Protein AF-A0A1R3U2Z0-F1 (afdb_monomer)

Mean predicted aligned error: 4.16 Å

Nearest PDB str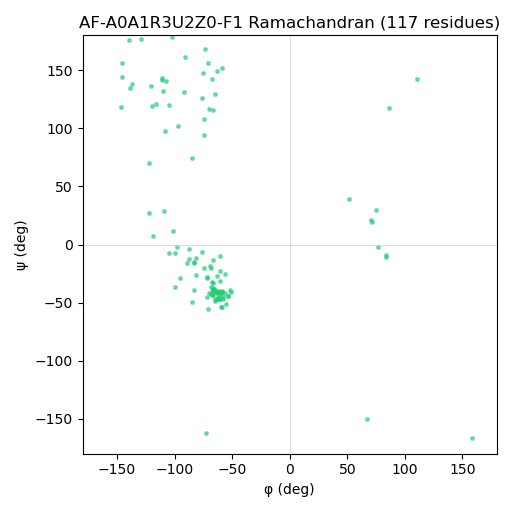uctures (foldseek):
  3jd1-assembly1_A  TM=9.221E-01  e=9.917E-08  Bos taurus
  1gtm-assembly1_A  TM=8.277E-01  e=3.109E-08  Pyrococcus furiosus DSM 3638
  8zne-assembly1_A  TM=8.693E-01  e=4.365E-07  Thermococcus profundus
  8sk8-assembly1_A  TM=8.639E-01  e=8.868E-07  Homo sapiens
  6jn9-assembly1_A  TM=7.696E-01  e=2.965E-07  Thermococcus profundus

Sequence (119 aa):
MAWMMVEFRRANPTDVVNARACVTGKPLSKGGIAGRTEATGRGVQFAIQSFLRDTRTVGLDGQRDLKGVSVIVQGFGNVGYHAAKFQSEEDGARITVVAERDGYVANTEGLPIEVLKQH

Secondary structure (DSSP, 8-state):
-HHHHHHHHHH-TT-TTTGGGS-SS--GGGT--TTTTTHHHHHHHHHHHHHHH-TTS-TBTTBSS-TT-EEEEE--SHHHHHHHHHHHHTS--EEEEEEETTEEEE-TT---HHHHTT-

Radius of gyration: 18.9 Å; Cα contacts (8 Å, |Δi|>4): 158; chains: 1; bounding box: 42×36×52 Å

Structure (mmCIF, N/CA/C/O backbone):
data_AF-A0A1R3U2Z0-F1
#
_entry.id   AF-A0A1R3U2Z0-F1
#
loop_
_atom_site.group_PDB
_atom_site.id
_atom_site.type_symbol
_atom_site.label_atom_id
_atom_site.label_alt_id
_atom_site.label_comp_id
_atom_site.label_asym_id
_atom_site.label_entity_id
_atom_site.label_seq_id
_atom_site.pdbx_PDB_ins_code
_atom_site.Cartn_x
_atom_site.Cartn_y
_atom_site.Cartn_z
_atom_site.occupancy
_atom_site.B_iso_or_equiv
_atom_site.auth_seq_id
_atom_site.auth_comp_id
_atom_site.auth_asym_id
_atom_site.auth_atom_id
_atom_site.pdbx_PDB_model_num
ATOM 1 N N . MET A 1 1 ? 5.948 -3.724 -17.340 1.00 88.88 1 MET A N 1
ATOM 2 C CA . MET A 1 1 ? 6.936 -2.652 -17.631 1.00 88.88 1 MET A CA 1
ATOM 3 C C . MET A 1 1 ? 8.133 -3.105 -18.470 1.00 88.88 1 MET A C 1
ATOM 5 O O . MET A 1 1 ? 8.640 -2.300 -19.235 1.00 88.88 1 MET A O 1
ATOM 9 N N . ALA A 1 2 ? 8.579 -4.368 -18.399 1.00 91.75 2 ALA A N 1
ATOM 10 C CA . ALA A 1 2 ? 9.743 -4.830 -19.174 1.00 91.75 2 ALA A CA 1
ATOM 11 C C . ALA A 1 2 ? 9.598 -4.670 -20.703 1.00 91.75 2 ALA A C 1
ATOM 13 O O . ALA A 1 2 ? 10.542 -4.239 -21.352 1.00 91.75 2 ALA A O 1
ATOM 14 N N . TRP A 1 3 ? 8.419 -4.965 -21.259 1.00 93.44 3 TRP A N 1
ATOM 15 C CA . TRP A 1 3 ? 8.128 -4.827 -22.692 1.00 93.44 3 TRP A CA 1
ATOM 16 C C . TRP A 1 3 ? 8.342 -3.404 -23.237 1.00 93.44 3 TRP A C 1
ATOM 18 O O . TRP A 1 3 ? 9.057 -3.237 -24.213 1.00 93.44 3 TRP A O 1
ATOM 28 N N . MET A 1 4 ? 7.841 -2.373 -22.548 1.00 93.50 4 MET A N 1
ATOM 29 C CA . MET A 1 4 ? 8.046 -0.964 -22.905 1.00 93.50 4 MET A CA 1
ATOM 30 C C . MET A 1 4 ? 9.530 -0.604 -23.000 1.00 93.50 4 MET A C 1
ATOM 32 O O . MET A 1 4 ? 9.931 0.079 -23.932 1.00 93.50 4 MET A O 1
ATOM 36 N N . MET A 1 5 ? 10.360 -1.096 -22.075 1.00 92.75 5 MET A N 1
ATOM 37 C CA . MET A 1 5 ? 11.810 -0.875 -22.129 1.00 92.75 5 MET A CA 1
ATOM 38 C C . MET A 1 5 ? 12.453 -1.564 -23.340 1.00 92.75 5 MET A C 1
ATOM 40 O O . MET A 1 5 ? 13.353 -1.000 -23.959 1.00 92.75 5 MET A O 1
ATOM 44 N N . VAL A 1 6 ? 11.988 -2.766 -23.695 1.00 91.56 6 VAL A N 1
ATOM 45 C CA . VAL A 1 6 ? 12.471 -3.488 -24.882 1.00 91.56 6 VAL A CA 1
ATOM 46 C C . VAL A 1 6 ? 12.104 -2.735 -26.157 1.00 91.56 6 VAL A C 1
ATOM 48 O O . VAL A 1 6 ? 12.984 -2.504 -26.983 1.00 91.56 6 VAL A O 1
ATOM 51 N N . GLU A 1 7 ? 10.850 -2.310 -26.297 1.00 93.88 7 GLU A N 1
ATOM 52 C CA . GLU A 1 7 ? 10.388 -1.586 -27.485 1.00 93.88 7 GLU A CA 1
ATOM 53 C C . GLU A 1 7 ? 11.027 -0.199 -27.603 1.00 93.88 7 GLU A C 1
ATOM 55 O O . GLU A 1 7 ? 11.503 0.170 -28.674 1.00 93.88 7 GLU A O 1
ATOM 60 N N . PHE A 1 8 ? 11.164 0.532 -26.493 1.00 92.12 8 PHE A N 1
ATOM 61 C CA . PHE A 1 8 ? 11.862 1.818 -26.486 1.00 92.12 8 PHE A CA 1
ATOM 62 C C . PHE A 1 8 ? 13.310 1.683 -26.970 1.00 92.12 8 PHE A C 1
ATOM 64 O O . PHE A 1 8 ? 13.768 2.466 -27.802 1.00 92.12 8 PHE A O 1
ATOM 71 N N . ARG A 1 9 ? 14.023 0.659 -26.485 1.00 90.25 9 ARG A N 1
ATOM 72 C CA . ARG A 1 9 ? 15.403 0.375 -26.890 1.00 90.25 9 ARG A CA 1
ATOM 73 C C . ARG A 1 9 ? 15.507 -0.062 -28.355 1.00 90.25 9 ARG A C 1
ATOM 75 O O . ARG A 1 9 ? 16.509 0.235 -28.993 1.00 90.25 9 ARG A O 1
ATOM 82 N N . ARG A 1 10 ? 14.505 -0.771 -28.888 1.00 91.44 10 ARG A N 1
ATOM 83 C CA . ARG A 1 10 ? 14.447 -1.148 -30.313 1.00 91.44 10 ARG A CA 1
ATOM 84 C C . ARG A 1 10 ? 14.273 0.073 -31.211 1.00 91.44 10 ARG A C 1
ATOM 86 O O . ARG A 1 10 ? 14.954 0.168 -32.224 1.00 91.44 10 ARG A O 1
ATOM 93 N N . ALA A 1 11 ? 13.399 0.998 -30.821 1.00 91.44 11 ALA A N 1
ATOM 94 C CA . ALA A 1 11 ? 13.142 2.222 -31.573 1.00 91.44 11 ALA A CA 1
ATOM 95 C C . ALA A 1 11 ? 14.298 3.239 -31.492 1.00 91.44 11 ALA A C 1
ATOM 97 O O . ALA A 1 11 ? 14.501 4.000 -32.432 1.00 91.44 11 ALA A O 1
ATOM 98 N N . ASN A 1 12 ? 15.072 3.238 -30.398 1.00 88.56 12 ASN A N 1
ATOM 99 C CA . ASN A 1 12 ? 16.156 4.196 -30.148 1.00 88.56 12 ASN A CA 1
ATOM 100 C C . ASN A 1 12 ? 17.503 3.475 -29.944 1.00 88.56 12 ASN A C 1
ATOM 102 O O . ASN A 1 12 ? 18.020 3.437 -28.825 1.00 88.56 12 ASN A O 1
ATOM 106 N N . PRO A 1 13 ? 18.092 2.879 -30.998 1.00 85.31 13 PRO A N 1
ATOM 107 C CA . PRO A 1 13 ? 19.280 2.034 -30.864 1.00 85.31 13 PRO A CA 1
ATOM 108 C C . PRO A 1 13 ? 20.556 2.803 -30.480 1.00 85.31 13 PRO A C 1
ATOM 110 O O . PRO A 1 13 ? 21.516 2.189 -30.019 1.00 85.31 13 PRO A O 1
ATOM 113 N N . THR A 1 14 ? 20.582 4.126 -30.663 1.00 89.50 14 THR A N 1
ATOM 114 C CA . THR A 1 14 ? 21.740 4.987 -30.374 1.00 89.50 14 THR A CA 1
ATOM 115 C C . THR A 1 14 ? 21.861 5.3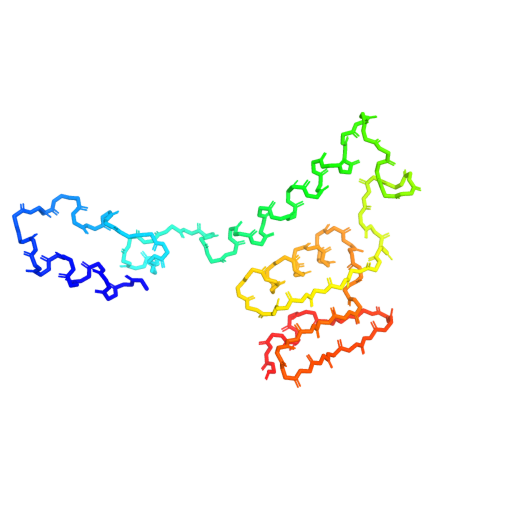67 -28.897 1.00 89.50 14 THR A C 1
ATOM 117 O O . THR A 1 14 ? 22.974 5.584 -28.419 1.00 89.50 14 THR A O 1
ATOM 120 N N . ASP A 1 15 ? 20.757 5.396 -28.143 1.00 79.56 15 ASP A N 1
ATOM 121 C CA . ASP A 1 15 ? 20.772 5.660 -26.699 1.00 79.56 15 ASP A CA 1
ATOM 122 C C . ASP A 1 15 ? 21.040 4.366 -25.917 1.00 79.56 15 ASP A C 1
ATOM 124 O O . ASP A 1 15 ? 20.163 3.748 -25.314 1.00 79.56 15 ASP A O 1
ATOM 128 N N . VAL A 1 16 ? 22.292 3.916 -25.951 1.00 74.31 16 VAL A N 1
ATOM 129 C CA . VAL A 1 16 ? 22.703 2.660 -25.304 1.00 74.31 16 VAL A CA 1
ATOM 130 C C . VAL A 1 16 ? 22.727 2.783 -23.774 1.00 74.31 16 VAL A C 1
ATOM 132 O O . VAL A 1 16 ? 22.520 1.790 -23.071 1.00 74.31 16 VAL A O 1
ATOM 135 N N . VAL A 1 17 ? 22.967 3.991 -23.254 1.00 77.69 17 VAL A N 1
ATOM 136 C CA . VAL A 1 17 ? 23.215 4.240 -21.826 1.00 77.69 17 VAL A CA 1
ATOM 137 C C . VAL A 1 17 ? 21.904 4.391 -21.055 1.00 77.69 17 VAL A C 1
ATOM 139 O O . VAL A 1 17 ? 21.707 3.707 -20.048 1.00 77.69 17 VAL A O 1
ATOM 142 N N . ASN A 1 18 ? 20.978 5.225 -21.539 1.00 83.94 18 ASN A N 1
ATOM 143 C CA . ASN A 1 18 ? 19.788 5.615 -20.783 1.00 83.94 18 ASN A CA 1
ATOM 144 C C . ASN A 1 18 ? 18.498 4.944 -21.260 1.00 83.94 18 ASN A C 1
ATOM 146 O O . ASN A 1 18 ? 17.500 5.004 -20.542 1.00 83.94 18 ASN A O 1
ATOM 150 N N . ALA A 1 19 ? 18.498 4.198 -22.373 1.00 86.44 19 ALA A N 1
ATOM 151 C CA . ALA A 1 19 ? 17.287 3.512 -22.842 1.00 86.44 19 ALA A CA 1
ATOM 152 C C . ALA A 1 19 ? 16.655 2.571 -21.801 1.00 86.44 19 ALA A C 1
ATOM 154 O O . ALA A 1 19 ? 15.450 2.333 -21.821 1.00 86.44 19 ALA A O 1
ATOM 155 N N . ARG A 1 20 ? 17.432 2.044 -20.844 1.00 86.56 20 ARG A N 1
ATOM 156 C CA . ARG A 1 20 ? 16.895 1.223 -19.741 1.00 86.56 20 ARG A CA 1
ATOM 157 C C . ARG A 1 20 ? 16.162 2.040 -18.670 1.00 86.56 20 ARG A C 1
ATOM 159 O O . ARG A 1 20 ? 15.375 1.464 -17.913 1.00 86.56 20 ARG A O 1
ATOM 166 N N . ALA A 1 21 ? 16.412 3.342 -18.585 1.00 91.75 21 ALA A N 1
ATOM 167 C CA . ALA A 1 21 ? 15.814 4.264 -17.622 1.00 91.75 21 ALA A CA 1
ATOM 168 C C . ALA A 1 21 ? 14.482 4.872 -18.100 1.00 91.75 21 A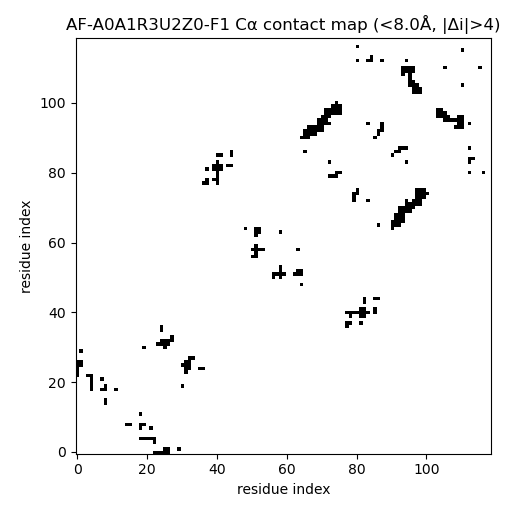LA A C 1
ATOM 170 O O . ALA A 1 21 ? 13.819 5.539 -17.314 1.00 91.75 21 ALA A O 1
ATOM 171 N N . CYS A 1 22 ? 14.039 4.588 -19.332 1.00 92.88 22 CYS A N 1
ATOM 172 C CA . CYS A 1 22 ? 12.814 5.158 -19.910 1.00 92.88 22 CYS A CA 1
ATOM 173 C C . CYS A 1 22 ? 11.521 4.834 -19.135 1.00 92.88 22 CYS A C 1
ATOM 175 O O . CYS A 1 22 ? 10.529 5.545 -19.259 1.00 92.88 22 CYS A O 1
ATOM 177 N N . VAL A 1 23 ? 11.511 3.756 -18.340 1.00 94.56 23 VAL A N 1
ATOM 178 C CA . VAL A 1 23 ? 10.343 3.312 -17.567 1.00 94.56 23 VAL A CA 1
ATOM 179 C C . VAL A 1 23 ? 10.760 2.691 -16.233 1.00 94.56 23 VAL A C 1
ATOM 181 O O . VAL A 1 23 ? 11.774 1.992 -16.139 1.00 94.56 23 VAL A O 1
ATOM 184 N N . THR A 1 24 ? 9.967 2.902 -15.182 1.00 94.69 24 THR A N 1
ATOM 185 C CA . THR A 1 24 ? 10.166 2.296 -13.850 1.00 94.69 24 THR A CA 1
ATOM 186 C C . THR A 1 24 ? 9.197 1.128 -13.616 1.00 94.69 24 THR A C 1
ATOM 188 O O . THR A 1 24 ? 8.442 0.752 -14.508 1.00 94.69 24 THR A O 1
ATOM 191 N N . GLY A 1 25 ? 9.264 0.454 -12.461 1.00 93.19 25 GLY A N 1
ATOM 192 C CA . GLY A 1 25 ? 8.418 -0.726 -12.193 1.00 93.19 25 GLY A CA 1
ATOM 193 C C . GLY A 1 25 ? 8.793 -1.966 -13.014 1.00 93.19 25 GLY A C 1
ATOM 194 O O . GLY A 1 25 ? 7.968 -2.849 -13.244 1.00 93.19 25 GLY A O 1
ATOM 195 N N . LYS A 1 26 ? 10.031 -2.021 -13.517 1.00 94.88 26 LYS A N 1
ATOM 196 C CA . LYS A 1 26 ? 10.587 -3.194 -14.202 1.00 94.88 26 LYS A CA 1
ATOM 197 C C . LYS A 1 26 ? 10.848 -4.325 -13.191 1.00 94.88 26 LYS A C 1
ATOM 199 O O . LYS A 1 26 ? 11.078 -4.029 -12.022 1.00 94.88 26 LYS A O 1
ATOM 204 N N . PRO A 1 27 ? 10.881 -5.597 -13.626 1.00 93.25 27 PRO A N 1
ATOM 205 C CA . PRO A 1 27 ? 11.394 -6.688 -12.800 1.00 93.25 27 PRO A CA 1
ATOM 206 C C . PRO A 1 27 ? 12.852 -6.448 -12.392 1.00 93.25 27 PRO A C 1
ATOM 208 O O . PRO A 1 27 ? 13.610 -5.835 -13.150 1.00 93.25 27 PRO A O 1
ATOM 211 N N . LEU A 1 28 ? 13.266 -6.993 -11.246 1.00 93.38 28 LEU A N 1
ATOM 212 C CA . LEU A 1 28 ? 14.645 -6.889 -10.744 1.00 93.38 28 LEU A CA 1
ATOM 213 C C . LEU A 1 28 ? 15.680 -7.345 -11.780 1.00 93.38 28 LEU A C 1
ATOM 215 O O . LEU A 1 28 ? 16.631 -6.624 -12.068 1.00 93.38 28 LEU A O 1
ATOM 219 N N . SER A 1 29 ? 15.420 -8.469 -12.454 1.00 93.19 29 SER A N 1
ATOM 220 C CA . SER A 1 29 ? 16.275 -9.018 -13.521 1.00 93.19 29 SER A CA 1
ATOM 221 C C . SER A 1 29 ? 16.455 -8.097 -14.738 1.00 93.19 29 SER A C 1
ATOM 223 O O . SER A 1 29 ? 17.275 -8.371 -15.614 1.00 93.19 29 SER A O 1
ATOM 225 N N . LYS A 1 30 ? 15.686 -7.005 -14.827 1.00 90.81 30 LYS A N 1
ATOM 226 C CA . LYS A 1 30 ? 15.694 -6.031 -15.926 1.00 90.81 30 LYS A CA 1
ATOM 227 C C . LYS A 1 30 ? 15.993 -4.604 -15.444 1.00 90.81 30 LYS A C 1
ATOM 229 O O . LYS A 1 30 ? 15.567 -3.642 -16.085 1.00 90.81 30 LYS A O 1
ATOM 234 N N . GLY A 1 31 ? 16.713 -4.458 -14.330 1.00 90.19 31 GLY A N 1
ATOM 235 C CA . GLY A 1 31 ? 17.072 -3.152 -13.761 1.00 90.19 31 GLY A CA 1
ATOM 236 C C . GLY A 1 31 ? 15.902 -2.460 -13.060 1.00 90.19 31 GLY A C 1
ATOM 237 O O . GLY A 1 31 ? 15.777 -1.236 -13.102 1.00 90.19 31 GLY A O 1
ATOM 238 N N . GLY A 1 32 ? 14.978 -3.249 -12.511 1.00 92.94 32 GLY A N 1
ATOM 239 C CA . GLY A 1 32 ? 14.009 -2.786 -11.524 1.00 92.94 32 GLY A CA 1
ATOM 240 C C . GLY A 1 32 ? 14.653 -2.555 -10.161 1.00 92.94 32 GLY A C 1
ATOM 241 O O . GLY A 1 32 ? 15.776 -2.988 -9.921 1.00 92.94 32 GLY A O 1
ATOM 242 N N . ILE A 1 33 ? 13.916 -1.906 -9.264 1.00 95.56 33 ILE A N 1
ATOM 243 C CA . ILE A 1 33 ? 14.336 -1.678 -7.879 1.00 95.56 33 ILE A CA 1
ATOM 244 C C . ILE A 1 33 ? 13.517 -2.566 -6.939 1.00 95.56 33 ILE A C 1
ATOM 246 O O . ILE A 1 33 ? 12.319 -2.767 -7.163 1.00 95.56 33 ILE A O 1
ATOM 250 N N . ALA A 1 34 ? 14.168 -3.115 -5.912 1.00 95.62 34 ALA A N 1
ATOM 251 C CA . ALA A 1 34 ? 13.492 -3.871 -4.860 1.00 95.62 34 ALA A CA 1
ATOM 252 C C . ALA A 1 34 ? 12.521 -2.957 -4.111 1.00 95.62 34 ALA A C 1
ATOM 254 O O . ALA A 1 34 ? 12.735 -1.747 -4.041 1.00 95.62 34 ALA A O 1
ATOM 255 N N . GLY A 1 35 ? 11.422 -3.506 -3.604 1.00 93.62 35 GLY A N 1
ATOM 256 C CA . GLY A 1 35 ? 10.423 -2.689 -2.925 1.00 93.62 35 GLY A CA 1
ATOM 257 C C . GLY A 1 35 ? 9.414 -2.010 -3.853 1.00 93.62 35 GLY A C 1
ATOM 258 O O . GLY A 1 35 ? 8.447 -1.429 -3.375 1.00 93.62 35 GLY A O 1
ATOM 259 N N . ARG A 1 36 ? 9.615 -2.001 -5.183 1.00 96.06 36 ARG A N 1
ATOM 260 C CA . ARG A 1 36 ? 8.804 -1.139 -6.065 1.00 96.06 36 ARG A CA 1
ATOM 261 C C . ARG A 1 36 ? 7.335 -1.541 -6.145 1.00 96.06 36 ARG A C 1
ATOM 263 O O . ARG A 1 36 ? 6.504 -0.654 -6.362 1.00 96.06 36 ARG A O 1
ATOM 270 N N . THR A 1 37 ? 7.032 -2.832 -6.038 1.00 94.19 37 THR A N 1
ATOM 271 C CA . THR A 1 37 ? 5.663 -3.360 -6.146 1.00 94.19 37 THR A CA 1
ATOM 272 C C . THR A 1 37 ? 4.830 -2.915 -4.947 1.00 94.19 37 THR A C 1
ATOM 274 O O . THR A 1 37 ? 3.709 -2.438 -5.103 1.00 94.19 37 THR A O 1
ATOM 277 N N . GLU A 1 38 ? 5.434 -2.981 -3.768 1.00 96.19 38 GLU A N 1
ATOM 278 C CA . GLU A 1 38 ? 4.850 -2.670 -2.473 1.00 96.19 38 GLU A CA 1
ATOM 279 C C . GLU A 1 38 ? 4.992 -1.196 -2.065 1.00 96.19 38 GLU A C 1
ATOM 281 O O . GLU A 1 38 ? 4.258 -0.728 -1.195 1.00 96.19 38 GLU A O 1
ATOM 286 N N . ALA A 1 39 ? 5.876 -0.438 -2.726 1.00 96.81 39 ALA A N 1
ATOM 287 C CA . ALA A 1 39 ? 6.235 0.938 -2.372 1.00 96.81 39 ALA A CA 1
ATOM 288 C C . ALA A 1 39 ? 5.031 1.865 -2.179 1.00 96.81 39 ALA A C 1
ATOM 290 O O . ALA A 1 39 ? 5.022 2.678 -1.259 1.00 96.81 39 ALA A O 1
ATOM 291 N N . THR A 1 40 ? 4.011 1.764 -3.033 1.00 97.00 40 THR A N 1
ATOM 292 C CA . THR A 1 40 ? 2.837 2.641 -2.929 1.00 97.00 40 THR A CA 1
ATOM 293 C C . THR A 1 40 ? 1.997 2.305 -1.696 1.00 97.00 40 THR A C 1
ATOM 295 O O . THR A 1 40 ? 1.601 3.219 -0.981 1.00 97.00 40 THR A O 1
ATOM 298 N N . GLY A 1 41 ? 1.791 1.018 -1.392 1.00 97.06 41 GLY A N 1
ATOM 299 C CA . GLY A 1 41 ? 1.109 0.599 -0.162 1.00 97.06 41 GLY A CA 1
ATOM 300 C C . GLY A 1 41 ? 1.898 0.981 1.094 1.00 97.06 41 GLY A C 1
ATOM 301 O O . GLY A 1 41 ? 1.323 1.477 2.059 1.00 97.06 41 GLY A O 1
ATOM 302 N N . ARG A 1 42 ? 3.231 0.860 1.044 1.00 97.56 42 ARG A N 1
ATOM 303 C CA . ARG A 1 42 ? 4.130 1.324 2.113 1.00 97.56 42 ARG A CA 1
ATOM 304 C C . ARG A 1 42 ? 4.050 2.838 2.327 1.00 97.56 42 ARG A C 1
ATOM 306 O O . ARG A 1 42 ? 4.039 3.307 3.457 1.00 97.56 42 ARG A O 1
ATOM 313 N N . GLY A 1 43 ? 3.963 3.612 1.247 1.00 98.00 43 GLY A N 1
ATOM 314 C CA . GLY A 1 43 ? 3.799 5.063 1.322 1.00 98.00 43 GLY A CA 1
ATOM 315 C C . GLY A 1 43 ? 2.501 5.476 2.022 1.00 98.00 43 GLY A C 1
ATOM 316 O O . GLY A 1 43 ? 2.523 6.396 2.834 1.00 98.00 43 GLY A O 1
ATOM 317 N N . VAL A 1 44 ? 1.395 4.766 1.763 1.00 97.75 44 VAL A N 1
ATOM 318 C CA . VAL A 1 44 ? 0.116 4.976 2.469 1.00 97.75 44 VAL A CA 1
ATOM 319 C C . VAL A 1 44 ? 0.277 4.727 3.968 1.00 97.75 44 VAL A C 1
ATOM 321 O O . VAL A 1 44 ? -0.128 5.569 4.766 1.00 97.75 44 VAL A O 1
ATOM 324 N N . GLN A 1 45 ? 0.925 3.622 4.347 1.00 96.88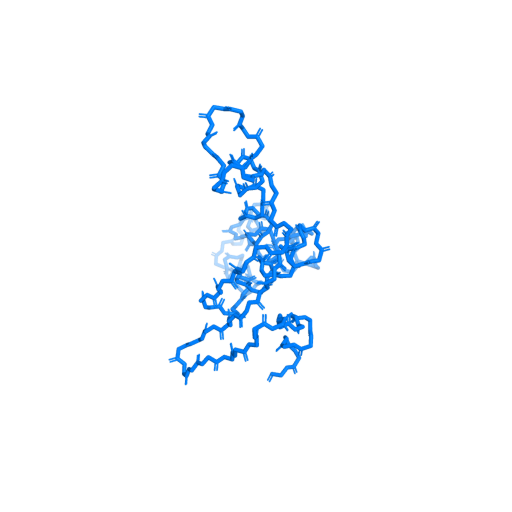 45 GLN A N 1
ATOM 325 C CA . GLN A 1 45 ? 1.220 3.305 5.746 1.00 96.88 45 GLN A CA 1
ATOM 326 C C . GLN A 1 45 ? 1.986 4.450 6.426 1.00 96.88 45 GLN A C 1
ATOM 328 O O . GLN A 1 45 ? 1.569 4.957 7.465 1.00 96.88 45 GLN A O 1
ATOM 333 N N . PHE A 1 46 ? 3.075 4.913 5.807 1.00 97.62 46 PHE A N 1
ATOM 334 C CA . PHE A 1 46 ? 3.880 6.003 6.355 1.00 97.62 46 PHE A CA 1
ATOM 335 C C . PHE A 1 46 ? 3.109 7.316 6.456 1.00 97.62 46 PHE A C 1
ATOM 337 O O . PHE A 1 46 ? 3.226 7.995 7.470 1.00 97.62 46 PHE A O 1
ATOM 344 N N . ALA A 1 47 ? 2.289 7.659 5.462 1.00 97.31 47 ALA A N 1
ATOM 345 C CA . ALA A 1 47 ? 1.467 8.864 5.515 1.00 97.31 47 ALA A CA 1
ATOM 346 C C . ALA A 1 47 ? 0.486 8.833 6.701 1.00 97.31 47 ALA A C 1
ATOM 348 O O . ALA A 1 47 ? 0.378 9.818 7.434 1.00 97.31 47 ALA A O 1
ATOM 349 N N . ILE A 1 48 ? -0.173 7.692 6.932 1.00 96.12 48 ILE A N 1
ATOM 350 C CA . ILE A 1 48 ? -1.083 7.511 8.071 1.00 96.12 48 ILE A CA 1
ATOM 351 C C . ILE A 1 48 ? -0.309 7.589 9.392 1.00 96.12 48 ILE A C 1
ATOM 353 O O . ILE A 1 48 ? -0.697 8.338 10.287 1.00 96.12 48 ILE A O 1
ATOM 357 N N . GLN A 1 49 ? 0.826 6.894 9.507 1.00 95.25 49 GLN A N 1
ATOM 358 C CA . GLN A 1 49 ? 1.680 6.962 10.696 1.00 95.25 49 GLN A CA 1
ATOM 359 C C . GLN A 1 49 ? 2.164 8.391 10.980 1.00 95.25 49 GLN A C 1
ATOM 361 O O . GLN A 1 49 ? 2.164 8.814 12.135 1.00 95.25 49 GLN A O 1
ATOM 366 N N . SER A 1 50 ? 2.563 9.148 9.954 1.00 96.12 50 SER A N 1
ATOM 367 C CA . SER A 1 50 ? 2.977 10.546 10.099 1.00 96.12 50 SER A CA 1
ATOM 368 C C . SER A 1 50 ? 1.839 11.418 10.620 1.00 96.12 50 SER A C 1
ATOM 370 O O . SER A 1 50 ? 2.066 12.209 11.530 1.00 96.12 50 SER A O 1
ATOM 372 N N . PHE A 1 51 ? 0.620 11.248 10.101 1.00 96.12 51 PHE A N 1
ATOM 373 C CA . PHE A 1 51 ? -0.550 11.979 10.587 1.00 96.12 51 PHE A CA 1
ATOM 374 C C . PHE A 1 51 ? -0.875 11.644 12.048 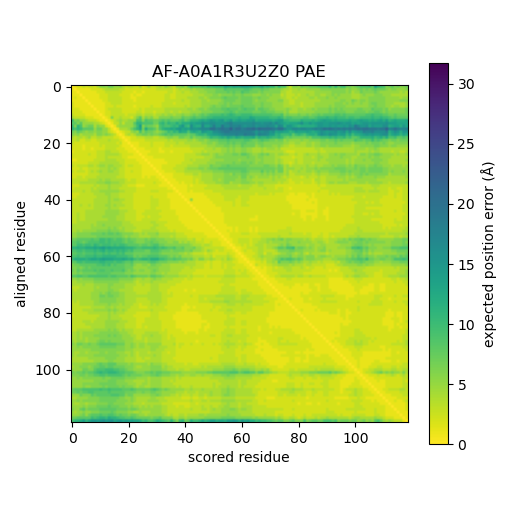1.00 96.12 51 PHE A C 1
ATOM 376 O O . PHE A 1 51 ? -1.095 12.550 12.853 1.00 96.12 51 PHE A O 1
ATOM 383 N N . LEU A 1 52 ? -0.882 10.356 12.400 1.00 95.38 52 LEU A N 1
ATOM 384 C CA . LEU A 1 52 ? -1.239 9.903 13.743 1.00 95.38 52 LEU A CA 1
ATOM 385 C C . LEU A 1 52 ? -0.199 10.309 14.791 1.00 95.38 52 LEU A C 1
ATOM 387 O O . LEU A 1 52 ? -0.575 10.670 15.902 1.00 95.38 52 LEU A O 1
ATOM 391 N N . ARG A 1 53 ? 1.094 10.292 14.447 1.00 93.31 53 ARG A N 1
ATOM 392 C CA . ARG A 1 53 ? 2.195 10.627 15.369 1.00 93.31 53 ARG A CA 1
ATOM 393 C C . ARG A 1 53 ? 2.462 12.127 15.501 1.00 93.31 53 ARG A C 1
ATOM 395 O O . ARG A 1 53 ? 3.148 12.527 16.439 1.00 93.31 53 ARG A O 1
ATOM 402 N N . ASP A 1 54 ? 1.958 12.954 14.587 1.00 95.19 54 ASP A N 1
ATOM 403 C CA . ASP A 1 54 ? 2.097 14.407 14.680 1.00 95.19 54 ASP A CA 1
ATOM 404 C C . ASP A 1 54 ? 1.236 14.956 15.828 1.00 95.19 54 ASP A C 1
ATOM 406 O O . ASP A 1 54 ? 0.007 14.882 15.814 1.00 95.19 54 ASP A O 1
ATOM 410 N N . THR A 1 55 ? 1.886 15.541 16.835 1.00 92.75 55 THR A N 1
ATOM 411 C CA . THR A 1 55 ? 1.229 16.086 18.032 1.00 92.75 55 THR A CA 1
ATOM 412 C C . THR A 1 55 ? 0.342 17.296 17.745 1.00 92.75 55 THR A C 1
ATOM 414 O O . THR A 1 55 ? -0.461 17.675 18.595 1.00 92.75 55 THR A O 1
ATOM 417 N N . ARG A 1 56 ? 0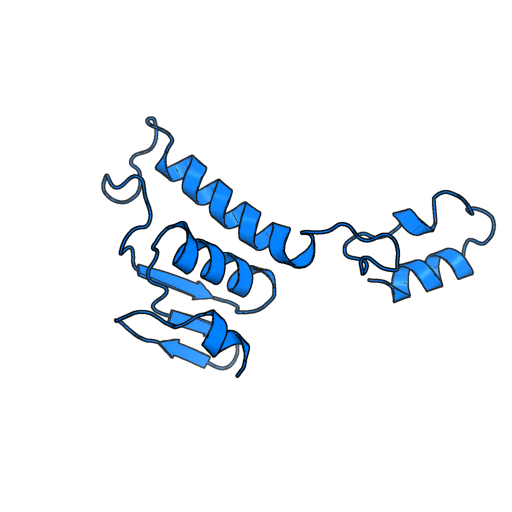.452 17.895 16.554 1.00 94.62 56 ARG A N 1
ATOM 418 C CA . ARG A 1 56 ? -0.385 19.018 16.106 1.00 94.62 56 ARG A CA 1
ATOM 419 C C . ARG A 1 56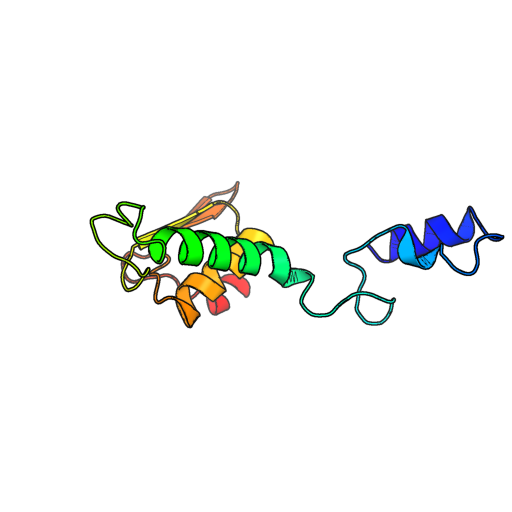 ? -1.729 18.566 15.534 1.00 94.62 56 ARG A C 1
ATOM 421 O O . ARG A 1 56 ? -2.613 19.399 15.359 1.00 94.62 56 ARG A O 1
ATOM 428 N N . THR A 1 57 ? -1.895 17.281 15.214 1.00 93.06 57 THR A N 1
ATOM 429 C CA . THR A 1 57 ? -3.165 16.725 14.724 1.00 93.06 57 THR A CA 1
ATOM 430 C C . THR A 1 57 ? -4.004 16.214 15.893 1.00 93.06 57 THR A C 1
ATOM 432 O O . THR A 1 57 ? -3.487 15.914 16.971 1.00 93.06 57 THR A O 1
ATOM 435 N N . VAL A 1 58 ? -5.308 16.041 15.683 1.00 90.12 58 VAL A N 1
ATOM 436 C CA . VAL A 1 58 ? -6.205 15.408 16.669 1.00 90.12 58 VAL A CA 1
ATOM 437 C C . VAL A 1 58 ? -6.064 13.879 16.725 1.00 90.12 58 VAL A C 1
ATOM 439 O O . VAL A 1 58 ? -6.634 13.244 17.608 1.00 90.12 58 VAL A O 1
ATOM 442 N N . GLY A 1 59 ? -5.272 13.289 15.821 1.00 91.44 59 GLY A N 1
ATOM 443 C CA . GLY A 1 59 ? -5.177 11.841 15.661 1.00 91.44 59 GLY A CA 1
ATOM 444 C C . GLY A 1 59 ? -6.485 11.252 15.136 1.00 91.44 59 GLY A C 1
ATOM 445 O O . GLY A 1 59 ? -7.224 11.921 14.412 1.00 91.44 59 GLY A O 1
ATOM 446 N N . LEU A 1 60 ? -6.763 10.006 15.507 1.00 91.31 60 LEU A N 1
ATOM 447 C CA . LEU A 1 60 ? -8.033 9.337 15.238 1.00 91.31 60 LEU A CA 1
ATOM 448 C C . LEU A 1 60 ? -8.795 9.199 16.560 1.00 91.31 60 LEU A C 1
ATOM 450 O O . LEU A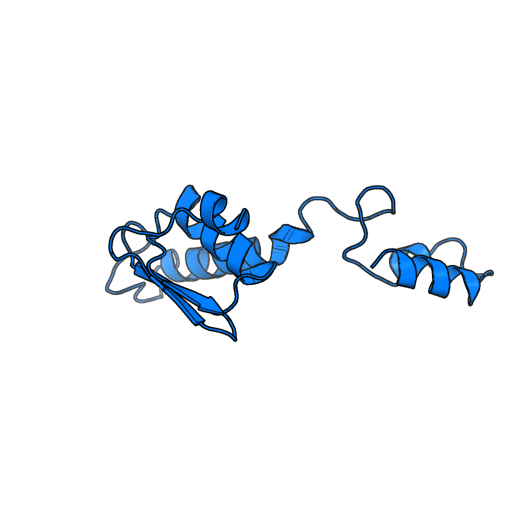 1 60 ? -8.473 8.331 17.361 1.00 91.31 60 LEU A O 1
ATOM 454 N N . ASP A 1 61 ? -9.726 10.112 16.840 1.00 87.62 61 ASP A N 1
ATOM 455 C CA . ASP A 1 61 ? -10.446 10.180 18.126 1.00 87.62 61 ASP A CA 1
ATOM 456 C C . ASP A 1 61 ? -9.511 10.184 19.355 1.00 87.62 61 ASP A C 1
ATOM 458 O O . ASP A 1 61 ? -9.758 9.548 20.378 1.00 87.62 61 ASP A O 1
ATOM 462 N N . GLY A 1 62 ? -8.381 10.894 19.243 1.00 87.44 62 GLY A N 1
ATOM 463 C CA . GLY A 1 62 ? -7.339 10.948 20.271 1.00 87.44 62 GLY A CA 1
ATOM 464 C C . GLY A 1 62 ? -6.340 9.783 20.239 1.00 87.44 62 GLY A C 1
ATOM 465 O O . GLY A 1 62 ? -5.307 9.867 20.908 1.00 87.44 62 GLY A O 1
ATOM 466 N N . GLN A 1 63 ? -6.579 8.738 19.438 1.00 90.62 63 GLN A N 1
ATOM 467 C CA . GLN A 1 63 ? -5.610 7.665 19.201 1.00 90.62 63 GLN A CA 1
ATOM 468 C C . GLN A 1 63 ? -4.485 8.106 18.256 1.00 90.62 63 GLN A C 1
ATOM 470 O O . GLN A 1 63 ? -4.667 8.918 17.344 1.00 90.62 63 GLN A O 1
ATOM 475 N N . ARG A 1 64 ? -3.296 7.543 18.498 1.00 93.81 64 ARG A N 1
ATOM 476 C CA . ARG A 1 64 ? -2.034 7.849 17.799 1.00 93.81 64 ARG A CA 1
ATOM 477 C C . ARG A 1 64 ? -1.443 6.632 17.075 1.00 93.81 64 ARG A C 1
ATOM 479 O O . ARG A 1 64 ? -0.333 6.703 16.550 1.00 93.81 64 ARG A O 1
ATOM 486 N N . ASP A 1 65 ? -2.189 5.533 17.041 1.00 93.31 65 ASP A N 1
ATOM 487 C CA . ASP A 1 65 ? -1.883 4.301 16.322 1.00 93.31 65 ASP A CA 1
ATOM 488 C C . ASP A 1 65 ? -3.166 3.737 15.683 1.00 93.31 65 ASP A C 1
ATOM 490 O O . ASP A 1 65 ? -4.241 4.323 15.822 1.00 93.31 65 ASP A O 1
ATOM 494 N N . LEU A 1 66 ? -3.037 2.646 14.924 1.00 95.06 66 LEU A N 1
ATOM 495 C CA . LEU A 1 66 ? -4.165 1.972 14.274 1.00 95.06 66 LEU A CA 1
ATOM 496 C C . LEU A 1 66 ? -4.619 0.715 15.027 1.00 95.06 66 LEU A C 1
ATOM 498 O O . LEU A 1 66 ? -5.397 -0.075 14.490 1.00 95.06 66 LEU A O 1
ATOM 502 N N . LYS A 1 67 ? -4.157 0.485 16.259 1.00 95.06 67 LYS A N 1
ATOM 503 C CA . LYS A 1 67 ? -4.364 -0.793 16.936 1.00 95.06 67 LYS A CA 1
ATOM 504 C C . LYS A 1 67 ? -5.844 -1.011 17.247 1.00 95.06 67 LYS A C 1
ATOM 506 O O . LYS A 1 67 ? -6.447 -0.300 18.044 1.00 95.06 67 LYS A O 1
ATOM 511 N N . GLY A 1 68 ? -6.433 -2.035 16.631 1.00 91.69 68 GLY A N 1
ATOM 512 C CA . GLY A 1 68 ? -7.857 -2.357 16.775 1.00 91.69 68 GLY A CA 1
ATOM 513 C C . GLY A 1 68 ? -8.804 -1.444 15.983 1.00 91.69 68 GLY A C 1
ATOM 514 O O . GLY A 1 68 ? -10.012 -1.704 15.957 1.00 91.69 68 GLY A O 1
ATOM 515 N N . VAL A 1 69 ? -8.272 -0.430 15.292 1.00 95.31 69 VAL A N 1
ATOM 516 C CA . VAL A 1 69 ? -9.035 0.443 14.394 1.00 95.31 69 VAL A CA 1
ATOM 517 C C . VAL A 1 69 ? -9.557 -0.381 13.224 1.00 95.31 69 VAL A C 1
ATOM 519 O O . VAL A 1 69 ? -8.807 -1.116 12.580 1.00 95.31 69 VAL A O 1
ATOM 522 N N . SER A 1 70 ? -10.853 -0.264 12.941 1.00 96.25 70 SER A N 1
ATOM 523 C CA . SER A 1 70 ? -11.462 -0.898 11.775 1.00 96.25 70 SER A CA 1
ATOM 524 C C . SER A 1 70 ? -11.124 -0.122 10.507 1.00 96.25 70 SER A C 1
ATOM 526 O O . SER A 1 70 ? -11.415 1.071 10.421 1.00 96.25 70 SER A O 1
ATOM 528 N N . VAL A 1 71 ? -10.576 -0.805 9.508 1.00 97.06 71 VAL A N 1
ATOM 529 C CA . VAL A 1 71 ? -10.223 -0.224 8.210 1.00 97.06 71 VAL A CA 1
ATOM 530 C C . VAL A 1 71 ? -10.973 -0.952 7.102 1.00 97.06 71 VAL A C 1
ATOM 532 O O . VAL A 1 71 ? -11.060 -2.180 7.084 1.00 97.06 71 VAL A O 1
ATOM 535 N N . ILE A 1 72 ? -11.500 -0.178 6.159 1.00 97.94 72 ILE A N 1
ATOM 536 C CA . ILE A 1 72 ? -12.135 -0.675 4.940 1.00 97.94 72 ILE A CA 1
ATOM 537 C C . ILE A 1 72 ? -11.221 -0.336 3.768 1.00 97.94 72 ILE A C 1
ATOM 539 O O . ILE A 1 72 ? -10.766 0.801 3.642 1.00 97.94 72 ILE A O 1
ATOM 543 N N . VAL A 1 73 ? -10.959 -1.315 2.905 1.00 97.88 73 VAL A N 1
ATOM 544 C CA . VAL A 1 73 ? -10.097 -1.154 1.731 1.00 97.88 73 VAL A CA 1
ATOM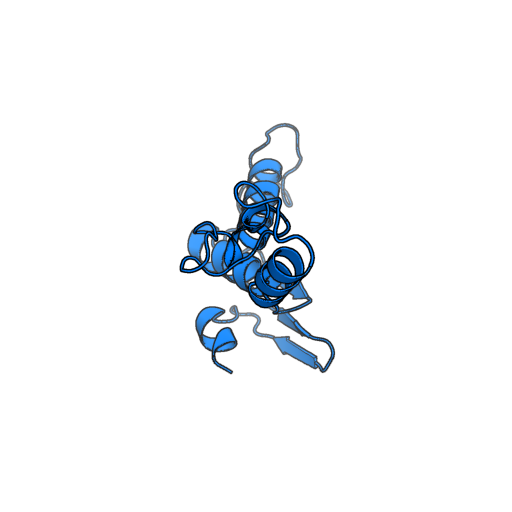 545 C C . VAL A 1 73 ? -10.926 -1.349 0.472 1.00 97.88 73 VAL A C 1
ATOM 547 O O . VAL A 1 73 ? -11.516 -2.405 0.260 1.00 97.88 73 VAL A O 1
ATOM 550 N N . GLN A 1 74 ? -10.965 -0.328 -0.380 1.00 97.75 74 GLN A N 1
ATOM 551 C CA . GLN A 1 74 ? -11.617 -0.393 -1.684 1.00 97.75 74 GLN A CA 1
ATOM 552 C C . GLN A 1 74 ? -10.552 -0.499 -2.782 1.00 97.75 74 GLN A C 1
ATOM 554 O O . GLN A 1 74 ? -9.686 0.364 -2.912 1.00 97.75 74 GLN A O 1
ATOM 559 N N . GLY A 1 75 ? -10.615 -1.587 -3.547 1.00 96.38 75 GLY A N 1
ATOM 560 C CA . GLY A 1 75 ? -9.609 -2.025 -4.507 1.00 96.38 75 GLY A CA 1
ATOM 561 C C . GLY A 1 75 ? -8.514 -2.870 -3.851 1.00 96.38 75 GLY A C 1
ATOM 562 O O . GLY A 1 75 ? -7.739 -2.380 -3.038 1.00 96.38 75 GLY A O 1
ATOM 563 N N . PHE A 1 76 ? -8.391 -4.130 -4.259 1.00 96.44 76 PHE A N 1
ATOM 564 C CA . PHE A 1 76 ? -7.436 -5.136 -3.782 1.00 96.44 76 PHE A CA 1
ATOM 565 C C . PHE A 1 76 ? -6.351 -5.481 -4.823 1.00 96.44 76 PHE A C 1
ATOM 567 O O . PHE A 1 76 ? -5.760 -6.567 -4.851 1.00 96.44 76 PHE A O 1
ATOM 574 N N . GLY A 1 77 ? -6.032 -4.506 -5.678 1.00 94.94 77 GLY A N 1
ATOM 575 C CA . GLY A 1 77 ? -4.854 -4.524 -6.544 1.00 94.94 77 GLY A CA 1
ATOM 576 C C . GLY A 1 77 ? -3.545 -4.294 -5.774 1.00 94.94 77 GLY A C 1
ATOM 577 O O . GLY A 1 77 ? -3.495 -4.389 -4.551 1.00 94.94 77 GLY A O 1
ATOM 578 N N . ASN A 1 78 ? -2.470 -3.930 -6.483 1.00 94.75 78 ASN A N 1
ATOM 579 C CA . ASN A 1 78 ? -1.143 -3.741 -5.872 1.00 94.75 78 ASN A CA 1
ATOM 580 C C . ASN A 1 78 ? -1.164 -2.772 -4.677 1.00 94.75 78 ASN A C 1
ATOM 582 O O . ASN A 1 78 ? -0.572 -3.057 -3.644 1.00 94.75 78 ASN A O 1
ATOM 586 N N . VAL A 1 79 ? -1.851 -1.633 -4.796 1.00 96.94 79 VAL A N 1
ATOM 587 C CA . VAL A 1 79 ? -1.850 -0.619 -3.730 1.00 96.94 79 VAL A CA 1
ATOM 588 C C . VAL A 1 79 ? -2.638 -1.094 -2.515 1.00 96.94 79 VAL A C 1
ATOM 590 O O . VAL A 1 79 ? -2.085 -1.126 -1.420 1.00 96.94 79 VAL A O 1
ATOM 593 N N . GLY A 1 80 ? -3.903 -1.473 -2.708 1.00 97.19 80 GLY A N 1
ATOM 594 C CA . GLY A 1 80 ? -4.784 -1.820 -1.598 1.00 97.19 80 GLY A CA 1
ATOM 595 C C . GLY A 1 80 ? -4.352 -3.081 -0.866 1.00 97.19 80 GLY A C 1
ATOM 596 O O . GLY A 1 80 ? -4.355 -3.078 0.358 1.00 97.19 80 GLY A O 1
ATOM 597 N N . TYR A 1 81 ? -3.869 -4.106 -1.578 1.00 97.56 81 TYR A N 1
ATOM 598 C CA . TYR A 1 81 ? -3.304 -5.298 -0.943 1.00 97.56 81 TYR A CA 1
ATOM 599 C C . TYR A 1 81 ? -2.117 -4.956 -0.032 1.00 97.56 81 TYR A C 1
ATOM 601 O O . TYR A 1 81 ? -2.128 -5.297 1.148 1.00 97.56 81 TYR A O 1
ATOM 609 N N . HIS A 1 82 ? -1.106 -4.249 -0.553 1.00 98.06 82 HIS A N 1
ATOM 610 C CA . HIS A 1 82 ? 0.080 -3.919 0.238 1.00 98.06 82 HIS A CA 1
ATOM 611 C C . HIS A 1 82 ? -0.244 -2.951 1.383 1.00 98.06 82 HIS A C 1
ATOM 613 O O . HIS A 1 82 ? 0.290 -3.110 2.476 1.00 98.06 82 HIS A O 1
ATOM 619 N N . ALA A 1 83 ? -1.145 -1.988 1.169 1.00 97.94 83 ALA A N 1
ATOM 620 C CA . ALA A 1 83 ? -1.609 -1.095 2.226 1.00 97.94 83 ALA A CA 1
ATOM 621 C C . ALA A 1 83 ? -2.345 -1.865 3.335 1.00 97.94 83 ALA A C 1
ATOM 623 O O . ALA A 1 83 ? -2.035 -1.662 4.505 1.00 97.94 83 ALA A O 1
ATOM 624 N N . ALA A 1 84 ? -3.267 -2.764 2.970 1.00 97.69 84 ALA A N 1
ATOM 625 C CA . ALA A 1 84 ? -4.008 -3.605 3.907 1.00 97.69 84 ALA A CA 1
ATOM 626 C C . ALA A 1 84 ? -3.064 -4.495 4.718 1.00 97.69 84 ALA A C 1
ATOM 628 O O . ALA A 1 84 ? -3.163 -4.526 5.939 1.00 97.69 84 ALA A O 1
ATOM 629 N N . LYS A 1 85 ? -2.115 -5.155 4.042 1.00 97.44 85 LYS A N 1
ATOM 630 C CA . LYS A 1 85 ? -1.136 -6.051 4.660 1.00 97.44 85 LYS A CA 1
ATOM 631 C C . LYS A 1 85 ? -0.271 -5.332 5.692 1.00 97.44 85 LYS A C 1
ATOM 633 O O . LYS A 1 85 ? -0.206 -5.765 6.837 1.00 97.44 85 LYS A O 1
ATOM 638 N N . PHE A 1 86 ? 0.368 -4.223 5.311 1.00 97.75 86 PHE A N 1
ATOM 639 C CA . PHE A 1 86 ? 1.239 -3.492 6.235 1.00 97.75 86 PHE A CA 1
ATOM 640 C C . PHE A 1 86 ? 0.457 -2.901 7.409 1.00 97.75 86 PHE A C 1
ATOM 642 O O . PHE A 1 86 ? 0.900 -3.006 8.548 1.00 97.75 86 PHE A O 1
ATOM 649 N N . GLN A 1 87 ? -0.733 -2.347 7.160 1.00 96.88 87 GLN A N 1
ATOM 650 C CA . GLN A 1 87 ? -1.574 -1.823 8.237 1.00 96.88 87 GLN A CA 1
ATOM 651 C C . GLN A 1 87 ? -2.042 -2.932 9.190 1.00 96.88 87 GLN A C 1
ATOM 653 O O . GLN A 1 87 ? -2.048 -2.723 10.401 1.00 96.88 87 GLN A O 1
ATOM 658 N N . SER A 1 88 ? -2.398 -4.117 8.682 1.00 96.75 88 SER A N 1
ATOM 659 C CA . SER A 1 88 ? -2.832 -5.224 9.540 1.00 96.75 88 SER A CA 1
ATOM 660 C C . SER A 1 88 ? -1.694 -5.854 10.334 1.00 96.75 88 SER A C 1
ATOM 662 O O . SER A 1 88 ? -1.848 -6.109 11.524 1.00 96.75 88 SER A O 1
ATOM 664 N N . GLU A 1 89 ? -0.560 -6.117 9.683 1.00 96.00 89 GLU A N 1
ATOM 665 C CA . GLU A 1 89 ? 0.546 -6.876 10.277 1.00 96.00 89 GLU A CA 1
ATOM 666 C C . GLU A 1 89 ? 1.462 -6.000 11.138 1.00 96.00 89 GLU A C 1
ATOM 668 O O . GLU A 1 89 ? 1.909 -6.441 12.195 1.00 96.00 89 GLU A O 1
ATOM 673 N N . GLU A 1 90 ? 1.745 -4.766 10.707 1.00 96.44 90 GLU A N 1
ATOM 674 C CA . GLU A 1 90 ? 2.710 -3.887 11.379 1.00 96.44 90 GLU A CA 1
ATOM 675 C C . GLU A 1 90 ? 2.033 -2.852 12.291 1.00 96.44 90 GLU A C 1
ATOM 677 O O . GLU A 1 90 ? 2.558 -2.560 13.366 1.00 96.44 90 GLU A O 1
ATOM 682 N N . ASP A 1 91 ? 0.871 -2.312 11.898 1.00 95.50 91 ASP A N 1
ATOM 683 C CA . ASP A 1 91 ? 0.192 -1.240 12.651 1.00 95.50 91 ASP A CA 1
ATOM 684 C C . ASP A 1 91 ? -0.953 -1.743 13.548 1.00 95.50 91 ASP A C 1
ATOM 686 O O . ASP A 1 91 ? -1.512 -0.977 14.336 1.00 95.50 91 ASP A O 1
ATOM 690 N N . GLY A 1 92 ? -1.305 -3.030 13.452 1.00 94.81 92 GLY A N 1
ATOM 691 C CA . GLY A 1 92 ? -2.372 -3.650 14.240 1.00 94.81 92 GLY A CA 1
ATOM 692 C C . GLY A 1 92 ? -3.786 -3.211 13.844 1.00 94.81 92 GLY A C 1
ATOM 693 O O . GLY A 1 92 ? -4.715 -3.357 14.645 1.00 94.81 92 GLY A O 1
ATOM 694 N N . ALA A 1 93 ? -3.953 -2.672 12.634 1.00 96.81 93 ALA A N 1
ATOM 695 C CA . ALA A 1 93 ? -5.254 -2.321 12.085 1.00 96.81 93 ALA A CA 1
ATOM 696 C C . ALA A 1 93 ? -6.088 -3.576 11.810 1.00 96.81 93 ALA A C 1
ATOM 698 O O . ALA A 1 93 ? -5.596 -4.596 11.326 1.00 96.81 93 ALA A O 1
ATOM 699 N N . ARG A 1 94 ? -7.392 -3.492 12.055 1.00 97.38 94 ARG A N 1
ATOM 700 C CA . ARG A 1 94 ? -8.330 -4.566 11.740 1.00 97.38 94 ARG A CA 1
ATOM 701 C C . ARG A 1 94 ? -8.996 -4.270 10.405 1.00 97.38 94 ARG A C 1
ATOM 703 O O . ARG A 1 94 ? -9.921 -3.465 10.337 1.00 97.38 94 ARG A O 1
ATOM 710 N N . ILE A 1 95 ? -8.546 -4.928 9.340 1.00 97.94 95 ILE A N 1
ATOM 711 C CA . ILE A 1 95 ? -9.179 -4.781 8.025 1.00 97.94 95 ILE A CA 1
ATOM 712 C C . ILE A 1 95 ? -10.503 -5.543 8.033 1.00 97.94 95 ILE A C 1
ATOM 714 O O . ILE A 1 95 ? -10.500 -6.770 8.052 1.00 97.94 95 ILE A O 1
ATOM 718 N N . THR A 1 96 ? -11.632 -4.842 8.053 1.00 98.12 96 THR A N 1
ATOM 719 C CA . THR A 1 96 ? -12.952 -5.472 8.210 1.00 98.12 96 THR A CA 1
ATOM 720 C C . THR A 1 96 ? -13.650 -5.729 6.887 1.00 98.12 96 THR A C 1
ATOM 722 O O . THR A 1 96 ? -14.439 -6.665 6.791 1.00 98.12 96 THR A O 1
ATOM 725 N N . VAL A 1 97 ? -13.376 -4.919 5.865 1.00 98.12 97 VAL A N 1
ATOM 726 C CA . VAL A 1 97 ? -13.998 -5.045 4.544 1.00 98.12 97 VAL A CA 1
ATOM 727 C C . VAL A 1 97 ? -12.954 -4.822 3.461 1.00 98.12 97 VAL A C 1
ATOM 729 O O . VAL A 1 97 ? -12.191 -3.856 3.516 1.00 98.12 97 VAL A O 1
ATOM 732 N N . VAL A 1 98 ? -12.962 -5.694 2.456 1.00 97.75 98 VAL A N 1
ATOM 733 C CA . VAL A 1 98 ? -12.250 -5.494 1.193 1.00 97.75 98 VAL A CA 1
ATOM 734 C C . VAL A 1 98 ? -13.281 -5.506 0.074 1.00 97.75 98 VAL A C 1
ATOM 736 O O . VAL A 1 98 ? -13.993 -6.492 -0.106 1.00 97.75 98 VAL A O 1
ATOM 739 N N . ALA A 1 99 ? -13.381 -4.398 -0.652 1.00 97.44 99 ALA A N 1
ATOM 740 C CA . ALA A 1 99 ? -14.319 -4.221 -1.751 1.00 97.44 99 ALA A CA 1
ATOM 741 C C . ALA A 1 99 ? -13.584 -4.153 -3.091 1.00 97.44 99 ALA A C 1
ATOM 743 O O . ALA A 1 99 ? -12.523 -3.545 -3.200 1.00 97.44 99 ALA A O 1
ATOM 744 N N . GLU A 1 100 ? -14.184 -4.730 -4.118 1.00 96.31 100 GLU A N 1
ATOM 745 C CA . GLU A 1 100 ? -13.759 -4.681 -5.510 1.00 96.31 100 GLU A CA 1
ATOM 746 C C . GLU A 1 100 ? -14.933 -4.267 -6.399 1.00 96.31 100 GLU A C 1
ATOM 748 O O . GLU A 1 100 ? -16.058 -4.076 -5.935 1.00 96.31 100 GLU A O 1
ATOM 753 N N . ARG A 1 101 ? -14.676 -4.112 -7.699 1.00 94.75 101 ARG A N 1
ATOM 754 C CA . ARG A 1 101 ? -15.718 -3.759 -8.676 1.00 94.75 101 ARG A CA 1
ATOM 755 C C . ARG A 1 101 ? -16.947 -4.680 -8.609 1.00 94.75 101 ARG A C 1
ATOM 757 O O . ARG A 1 101 ? -18.063 -4.194 -8.769 1.00 94.75 101 ARG A O 1
ATOM 764 N N . ASP A 1 102 ? -16.734 -5.977 -8.410 1.00 93.50 102 ASP A N 1
ATOM 765 C CA . ASP A 1 102 ? -17.778 -6.999 -8.558 1.00 93.50 102 ASP A CA 1
ATOM 766 C C . ASP A 1 102 ? -18.425 -7.410 -7.223 1.00 93.50 102 ASP A C 1
ATOM 768 O O . ASP A 1 102 ? -19.346 -8.224 -7.203 1.00 93.50 102 ASP A O 1
ATOM 772 N N . GLY A 1 103 ? -17.971 -6.853 -6.096 1.00 95.50 103 GLY A N 1
ATOM 773 C CA . GLY A 1 103 ? -18.500 -7.192 -4.778 1.00 95.50 103 GLY A CA 1
ATOM 774 C C . GLY A 1 103 ? -17.541 -6.860 -3.643 1.00 95.50 103 GLY A C 1
ATOM 775 O O . GLY A 1 103 ? -16.563 -6.141 -3.819 1.00 95.50 103 GLY A O 1
ATOM 776 N N . TYR A 1 104 ? -17.819 -7.384 -2.454 1.00 96.81 104 TYR A N 1
ATOM 777 C CA . TYR A 1 104 ? -16.966 -7.200 -1.286 1.00 96.81 104 TYR A CA 1
ATOM 778 C C . TYR A 1 104 ? -16.972 -8.441 -0.400 1.00 96.81 104 TYR A C 1
ATOM 780 O O . TYR A 1 104 ? -17.929 -9.214 -0.383 1.00 96.81 104 TYR A O 1
ATOM 788 N N . VAL A 1 105 ? -15.905 -8.592 0.375 1.00 96.69 105 VAL A N 1
ATOM 789 C CA . VAL A 1 105 ? -15.819 -9.532 1.491 1.00 96.69 105 VAL A CA 1
ATOM 790 C C . VAL A 1 105 ? -15.771 -8.743 2.791 1.00 96.69 105 VAL A C 1
ATOM 792 O O . VAL A 1 105 ? -15.146 -7.684 2.858 1.00 96.69 105 VAL A O 1
ATOM 795 N N . ALA A 1 106 ? -16.447 -9.242 3.822 1.00 97.38 106 ALA A N 1
ATOM 796 C CA . ALA A 1 106 ? -16.529 -8.581 5.115 1.00 97.38 106 ALA A CA 1
ATOM 797 C C . ALA A 1 106 ? -16.358 -9.586 6.256 1.00 97.38 106 ALA A C 1
ATOM 799 O O . ALA A 1 106 ? -16.934 -10.671 6.226 1.00 97.38 106 ALA A O 1
ATOM 800 N N . ASN A 1 107 ? -15.591 -9.199 7.272 1.00 96.88 107 ASN A N 1
ATOM 801 C CA . ASN A 1 107 ? -15.484 -9.890 8.549 1.00 96.88 107 ASN A CA 1
ATOM 802 C C . ASN A 1 107 ? -15.265 -8.859 9.666 1.00 96.88 107 ASN A C 1
ATOM 804 O O . ASN A 1 107 ? -14.252 -8.158 9.676 1.00 96.88 107 ASN A O 1
ATOM 808 N N . THR A 1 108 ? -16.186 -8.779 10.628 1.00 94.62 108 THR A N 1
ATOM 809 C CA . THR A 1 108 ? -16.087 -7.852 11.771 1.00 94.62 108 THR A CA 1
ATOM 810 C C . THR A 1 108 ? -14.886 -8.143 12.668 1.00 94.62 108 THR A C 1
ATOM 812 O O . THR A 1 108 ? -14.338 -7.221 13.272 1.00 94.62 108 THR A O 1
ATOM 815 N N . GLU A 1 109 ? -14.434 -9.397 12.704 1.00 95.00 109 GLU A N 1
ATOM 816 C CA . GLU A 1 109 ? -13.263 -9.823 13.477 1.00 95.00 109 GLU A CA 1
ATOM 817 C C . GLU A 1 109 ? -11.935 -9.536 12.759 1.00 95.00 109 GLU A C 1
ATOM 819 O O . GLU A 1 109 ? -10.874 -9.572 13.377 1.00 95.00 109 GLU A O 1
ATOM 824 N N . GLY A 1 110 ? -11.983 -9.172 11.474 1.00 95.31 110 GLY A N 1
ATOM 825 C CA . GLY A 1 110 ? -10.815 -8.906 10.639 1.00 95.31 110 GLY A CA 1
ATOM 826 C C . GLY A 1 110 ? -10.597 -9.961 9.554 1.00 95.31 110 GLY A C 1
ATOM 827 O O . GLY A 1 110 ? -10.827 -11.156 9.739 1.00 95.31 110 GLY A O 1
ATOM 828 N N . LEU A 1 111 ? -10.160 -9.508 8.385 1.00 96.38 111 LEU A N 1
ATOM 829 C CA . LEU A 1 111 ? -9.868 -10.345 7.228 1.00 96.38 111 LEU A CA 1
ATOM 830 C C . LEU A 1 111 ? -8.388 -10.764 7.230 1.00 96.38 111 LEU A C 1
ATOM 832 O O . LEU A 1 111 ? -7.515 -9.901 7.355 1.00 96.38 111 LEU A O 1
ATOM 836 N N . PRO A 1 112 ? -8.071 -12.059 7.038 1.00 95.38 112 PRO A N 1
ATOM 837 C CA . PRO A 1 112 ? -6.694 -12.511 6.868 1.00 95.38 112 PRO A CA 1
ATOM 838 C C . PRO A 1 112 ? -6.183 -12.129 5.469 1.00 95.38 112 PRO A C 1
ATOM 840 O O . PRO A 1 112 ? -6.401 -12.853 4.499 1.00 95.38 112 PRO A O 1
ATOM 843 N N . ILE A 1 113 ? -5.507 -10.982 5.356 1.00 96.31 113 ILE A N 1
ATOM 844 C CA . ILE A 1 113 ? -5.137 -10.363 4.068 1.00 96.31 113 ILE A CA 1
ATOM 845 C C . ILE A 1 113 ? -4.265 -11.263 3.184 1.00 96.31 113 ILE A C 1
ATOM 847 O O . ILE A 1 113 ? -4.496 -11.331 1.977 1.00 96.31 113 ILE A O 1
ATOM 851 N N . GLU A 1 114 ? -3.305 -11.987 3.761 1.00 94.88 114 GLU A N 1
ATOM 852 C CA . GLU A 1 114 ? -2.444 -12.896 2.991 1.00 94.88 114 GLU A CA 1
ATOM 853 C C . GLU A 1 114 ? -3.234 -14.075 2.407 1.00 94.88 114 GLU A C 1
ATOM 855 O O . GLU A 1 114 ? -3.029 -14.451 1.256 1.00 94.88 114 GLU A O 1
ATOM 860 N N . VAL A 1 115 ? -4.180 -14.624 3.177 1.00 94.81 115 VAL A N 1
ATOM 861 C CA . VAL A 1 115 ? -5.064 -15.705 2.713 1.00 94.81 115 VAL A CA 1
ATOM 862 C C . VAL A 1 115 ? -5.995 -15.176 1.629 1.00 94.81 115 VAL A C 1
ATOM 864 O O . VAL A 1 115 ? -6.148 -15.802 0.586 1.00 94.81 115 VAL A O 1
ATOM 867 N N . LEU A 1 116 ? -6.558 -13.981 1.829 1.00 93.38 116 LEU A N 1
ATOM 868 C CA . LEU A 1 116 ? -7.433 -13.343 0.852 1.00 93.38 116 LEU A CA 1
ATOM 869 C C . LEU A 1 116 ? -6.725 -13.093 -0.488 1.00 93.38 116 LEU A C 1
ATOM 871 O O . LEU A 1 116 ? -7.362 -13.162 -1.529 1.00 93.38 116 LEU A O 1
ATOM 875 N N . LYS A 1 117 ? -5.410 -12.842 -0.490 1.00 93.44 117 LYS A N 1
ATOM 876 C CA . LYS A 1 117 ? -4.635 -12.637 -1.724 1.00 93.44 117 LYS A CA 1
ATOM 877 C C . LYS A 1 117 ? -4.479 -13.893 -2.586 1.00 93.44 117 LYS A C 1
ATOM 879 O O . LYS A 1 117 ? -4.149 -13.766 -3.766 1.00 93.44 117 LYS A O 1
ATOM 884 N N . GLN A 1 118 ? -4.668 -15.077 -2.008 1.00 91.94 118 GLN A N 1
ATOM 885 C CA . GLN A 1 118 ? -4.501 -16.360 -2.695 1.00 91.94 118 GLN A CA 1
ATOM 886 C C . GLN A 1 118 ? -5.775 -16.840 -3.409 1.00 91.94 118 GLN A C 1
ATOM 888 O O . GLN A 1 118 ? -5.691 -17.783 -4.196 1.00 91.94 118 GLN A O 1
ATOM 893 N N . HIS A 1 119 ? -6.921 -16.209 -3.138 1.00 82.31 119 HIS A N 1
ATOM 894 C CA . HIS A 1 119 ? -8.219 -16.499 -3.750 1.00 82.31 119 HIS A CA 1
ATOM 895 C C . HIS A 1 119 ? -8.517 -15.552 -4.915 1.00 82.31 119 HIS A C 1
ATOM 897 O O . HIS A 1 119 ? -9.171 -16.024 -5.871 1.00 82.31 119 HIS A O 1
#

pLDDT: mean 93.93, std 4.18, range [74.31, 98.12]

Foldseek 3Di:
DLVCLVVQCVVPVPPPPCSLVPDAPDPVVSVHDPCPLLVLLVVVVVVLLVQLCPPPHCHDVNHSFQAAPEDEFEDCHSNRLSNLVCCVPPRNHADAKYHYPVGIDGDPRHDPSVVVVVD

Solvent-accessible surface area (backbone atoms only — not comparable to full-atom values): 6782 Å² total; per-residue (Å²): 88,58,64,60,36,53,51,52,32,67,77,40,69,84,48,76,82,54,33,70,68,77,56,73,77,23,54,63,97,67,78,25,61,87,63,57,76,44,42,61,7,50,48,50,48,50,53,52,51,52,49,25,63,36,86,89,47,69,40,61,95,70,36,56,71,38,66,71,39,78,38,74,41,77,40,72,53,62,47,36,41,35,30,52,42,49,34,38,75,74,44,40,25,27,40,26,33,47,31,49,98,92,48,69,51,76,32,94,92,37,56,62,55,76,64,60,72,76,110